Protein AF-A0A374JWM2-F1 (afdb_monomer_lite)

Sequence (84 aa):
MNETSFYFVGEISEPEHYIGCLPQYDKPYWAGLCDIPNGTEFLTADELVNATIYRGKSLKERWDDVRIICMGGIPVDDYMKLSD

Foldseek 3Di:
DFKWWKDFQPDPDQDIKMWGACPVDCFGIWIPPWQDVRTDGHNDPVCQQQPLTHPRGGCVVRVVRIDIQDGPNHGPVVVVVVVD

Radius of gyration: 12.94 Å; chains: 1; bounding box: 25×34×32 Å

Secondary structure (DSSP, 8-state):
--EEEEEETT-SS---EEEEE-TTSSS-EEEESSSSTT-EEESSHHHHHH---BTTB-TTTTGGGEEEEEETTEEHHHHTTS--

Structure (mmCIF, N/CA/C/O backbone):
data_AF-A0A374JWM2-F1
#
_entry.id   AF-A0A374JWM2-F1
#
loop_
_atom_site.group_PDB
_atom_site.id
_atom_site.type_symbol
_atom_site.label_atom_id
_atom_site.label_alt_id
_atom_site.label_comp_id
_atom_site.label_asym_id
_atom_site.label_entity_id
_atom_site.label_seq_id
_atom_site.pdbx_PDB_ins_code
_atom_site.Cartn_x
_atom_site.Cartn_y
_atom_site.Cartn_z
_atom_site.occupancy
_atom_site.B_iso_or_equiv
_atom_site.auth_seq_id
_atom_site.auth_comp_id
_atom_site.auth_asym_id
_atom_site.auth_atom_id
_atom_site.pdbx_PDB_model_num
ATOM 1 N N . MET A 1 1 ? 13.836 -6.463 4.704 1.00 58.69 1 MET A N 1
ATOM 2 C CA . MET A 1 1 ? 12.694 -5.649 5.167 1.00 58.69 1 MET A CA 1
ATOM 3 C C . MET A 1 1 ? 11.479 -6.182 4.424 1.00 58.69 1 MET A C 1
ATOM 5 O O . MET A 1 1 ? 11.601 -6.382 3.223 1.00 58.69 1 MET A O 1
ATOM 9 N N . ASN A 1 2 ? 10.384 -6.540 5.104 1.00 82.31 2 ASN A N 1
ATOM 10 C CA . ASN A 1 2 ? 9.199 -7.103 4.438 1.00 82.31 2 ASN A CA 1
ATOM 11 C C . ASN A 1 2 ? 8.315 -5.959 3.945 1.00 82.31 2 ASN A C 1
ATOM 13 O O . ASN A 1 2 ? 7.302 -5.633 4.563 1.00 82.31 2 ASN A O 1
ATOM 17 N N . GLU A 1 3 ? 8.763 -5.314 2.877 1.00 89.94 3 GLU A N 1
ATOM 18 C CA . GLU A 1 3 ? 8.043 -4.242 2.201 1.00 89.94 3 GLU A CA 1
ATOM 19 C C . GLU A 1 3 ? 7.682 -4.663 0.778 1.00 89.94 3 GLU A C 1
ATOM 21 O O . GLU A 1 3 ? 8.329 -5.518 0.173 1.00 89.94 3 GLU A O 1
ATOM 26 N N . THR A 1 4 ? 6.612 -4.089 0.259 1.00 92.50 4 THR A N 1
ATOM 27 C CA . THR A 1 4 ? 6.135 -4.259 -1.106 1.00 92.50 4 THR A CA 1
ATOM 28 C C . THR A 1 4 ? 5.892 -2.875 -1.673 1.00 92.50 4 THR A C 1
ATOM 30 O O . THR A 1 4 ? 5.163 -2.088 -1.066 1.00 92.50 4 THR A O 1
ATOM 33 N N . SER A 1 5 ? 6.507 -2.583 -2.818 1.00 92.81 5 SER A N 1
ATOM 34 C CA . SER A 1 5 ? 6.254 -1.351 -3.558 1.00 92.81 5 SER A CA 1
ATOM 35 C C . SER A 1 5 ? 5.340 -1.623 -4.744 1.00 92.81 5 SER A C 1
ATOM 37 O O . SER A 1 5 ? 5.433 -2.660 -5.410 1.00 92.81 5 SER A O 1
ATOM 39 N N . PHE A 1 6 ? 4.419 -0.701 -4.991 1.00 93.38 6 PHE A N 1
ATOM 40 C CA . PHE A 1 6 ? 3.453 -0.801 -6.075 1.00 93.38 6 PHE A CA 1
ATOM 41 C C . PHE A 1 6 ? 3.033 0.584 -6.555 1.00 93.38 6 PHE A C 1
ATOM 43 O O . PHE A 1 6 ? 3.238 1.575 -5.868 1.00 93.38 6 PHE A O 1
ATOM 50 N N . TYR A 1 7 ? 2.394 0.651 -7.712 1.00 92.81 7 TYR A N 1
ATOM 51 C CA . TYR A 1 7 ? 1.764 1.868 -8.218 1.00 92.81 7 TYR A CA 1
ATOM 52 C C . TYR A 1 7 ? 0.356 1.560 -8.715 1.00 92.81 7 TYR A C 1
ATOM 54 O O . TYR A 1 7 ? 0.003 0.398 -8.940 1.00 92.81 7 TYR A O 1
ATOM 62 N N . PHE A 1 8 ? -0.446 2.606 -8.902 1.00 91.94 8 PHE A N 1
ATOM 63 C CA . PHE A 1 8 ? -1.732 2.494 -9.579 1.00 91.94 8 PHE A CA 1
ATOM 64 C C . PHE A 1 8 ? -1.590 2.895 -11.049 1.00 91.94 8 PHE A C 1
ATOM 66 O O . PHE A 1 8 ? -1.092 3.977 -11.345 1.00 91.94 8 PHE A O 1
ATOM 73 N N . VAL A 1 9 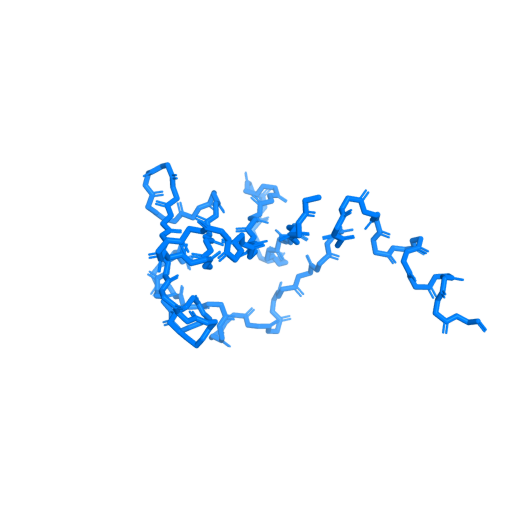? -2.083 2.071 -11.980 1.00 88.38 9 VAL A N 1
ATOM 74 C CA . VAL A 1 9 ? -1.951 2.293 -13.443 1.00 88.38 9 VAL A CA 1
ATOM 75 C C . VAL A 1 9 ? -2.490 3.660 -13.906 1.00 88.38 9 VAL A C 1
ATOM 77 O O . VAL A 1 9 ? -2.026 4.203 -14.905 1.00 88.38 9 VAL A O 1
ATOM 80 N N . GLY A 1 10 ? -3.458 4.231 -13.184 1.00 79.56 10 GLY A N 1
ATOM 81 C CA . GLY A 1 10 ? -4.048 5.539 -13.488 1.00 79.56 10 GLY A CA 1
ATOM 82 C C . GLY A 1 10 ? -3.288 6.754 -12.942 1.00 79.56 10 GLY A C 1
ATOM 83 O O . GLY A 1 10 ? -3.679 7.884 -13.238 1.00 79.56 10 GLY A O 1
ATOM 84 N N . GLU A 1 11 ? -2.239 6.563 -12.140 1.00 80.94 11 GLU A N 1
ATOM 85 C CA . GLU A 1 11 ? -1.505 7.659 -11.503 1.00 80.94 11 GLU A CA 1
ATOM 86 C C . GLU A 1 11 ? -0.228 7.984 -12.282 1.00 80.94 11 GLU A C 1
ATOM 88 O O . GLU A 1 11 ? 0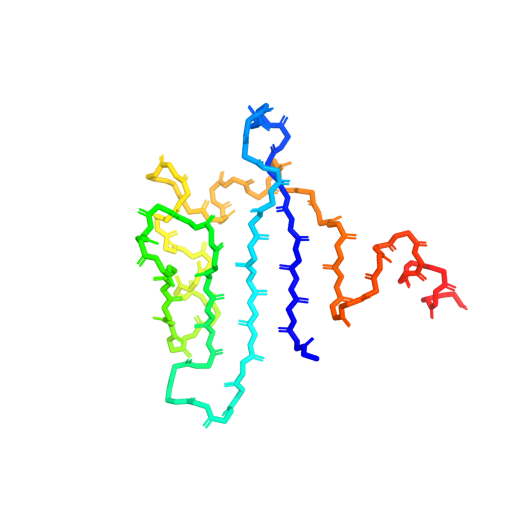.756 7.258 -12.264 1.00 80.94 11 GLU A O 1
ATOM 93 N N . ILE A 1 12 ? -0.266 9.102 -13.011 1.00 64.75 12 ILE A N 1
ATOM 94 C CA . ILE A 1 12 ? 0.814 9.539 -13.913 1.00 64.75 12 ILE A CA 1
ATOM 95 C C . ILE A 1 12 ? 1.946 10.246 -13.133 1.00 64.75 12 ILE A C 1
ATOM 97 O O . ILE A 1 12 ? 3.049 10.400 -13.652 1.00 64.75 12 ILE A O 1
ATOM 101 N N . SER A 1 13 ? 1.687 10.699 -11.897 1.00 61.78 13 SER A N 1
ATOM 102 C CA . SER A 1 13 ? 2.585 11.589 -11.138 1.00 61.78 13 SER A CA 1
ATOM 103 C C . SER A 1 13 ? 3.058 11.070 -9.779 1.00 61.78 13 SER A C 1
ATOM 105 O O . SER A 1 13 ? 3.973 11.667 -9.217 1.00 61.78 13 SER A O 1
ATOM 107 N N . GLU A 1 14 ? 2.447 10.021 -9.228 1.00 61.09 14 GLU A N 1
ATOM 108 C CA . GLU A 1 14 ? 2.898 9.398 -7.977 1.00 61.09 14 GLU A CA 1
ATOM 109 C C . GLU A 1 14 ? 3.544 8.054 -8.314 1.00 61.09 14 GLU A C 1
ATOM 111 O O . GLU A 1 14 ? 2.849 7.150 -8.773 1.00 61.09 14 GLU A O 1
ATOM 116 N N . PRO A 1 15 ? 4.880 7.939 -8.198 1.00 67.38 15 PRO A N 1
ATOM 117 C CA . PRO A 1 15 ? 5.589 6.833 -8.824 1.00 67.38 15 PRO A CA 1
ATOM 118 C C . PRO A 1 15 ? 5.444 5.519 -8.056 1.00 67.38 15 PRO A C 1
ATOM 120 O O . PRO A 1 15 ? 5.489 4.470 -8.685 1.00 67.38 15 PRO A O 1
ATOM 123 N N . GLU A 1 16 ? 5.275 5.559 -6.730 1.00 86.88 16 GLU A N 1
ATOM 124 C CA . GLU A 1 16 ? 5.321 4.372 -5.877 1.00 86.88 16 GLU A CA 1
ATOM 125 C C . GLU A 1 16 ? 4.600 4.596 -4.540 1.00 86.88 16 GLU A C 1
ATOM 127 O O . GLU A 1 16 ? 4.752 5.630 -3.893 1.00 86.88 16 GLU A O 1
ATOM 132 N N . HIS A 1 17 ? 3.859 3.584 -4.111 1.00 92.81 17 HIS A N 1
ATOM 133 C CA . HIS A 1 17 ? 3.308 3.406 -2.777 1.00 92.81 17 HIS A CA 1
ATOM 134 C C . HIS A 1 17 ? 4.009 2.227 -2.114 1.00 92.81 17 HIS A C 1
ATOM 136 O O . HIS A 1 17 ? 4.431 1.282 -2.786 1.00 92.81 17 HIS A O 1
ATOM 142 N N . TYR A 1 18 ? 4.076 2.253 -0.786 1.00 93.50 18 TYR A N 1
ATOM 143 C CA . TYR A 1 18 ? 4.701 1.186 -0.014 1.00 93.50 18 TYR A CA 1
ATOM 144 C C . TYR A 1 18 ? 3.717 0.610 0.986 1.00 93.50 18 TYR A C 1
ATOM 146 O O . TYR A 1 18 ? 2.984 1.345 1.644 1.00 93.50 18 TYR A O 1
ATOM 154 N N . ILE A 1 19 ? 3.739 -0.707 1.133 1.00 95.12 19 ILE A N 1
ATOM 155 C CA . ILE A 1 19 ? 3.119 -1.406 2.255 1.00 95.12 19 ILE A 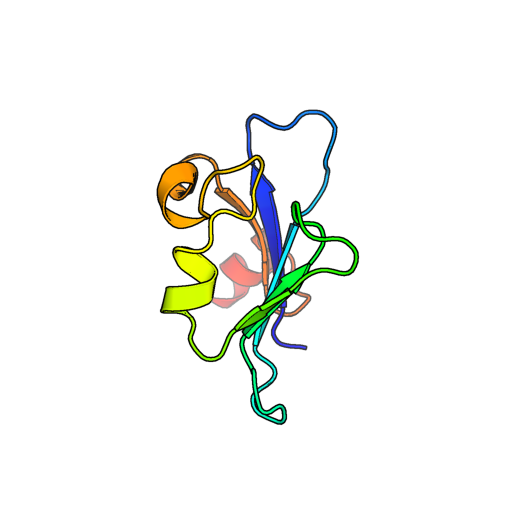CA 1
ATOM 156 C C . ILE A 1 19 ? 4.114 -2.393 2.836 1.00 95.12 19 ILE A C 1
ATOM 158 O O . ILE A 1 19 ? 4.972 -2.916 2.127 1.00 95.12 19 ILE A O 1
ATOM 162 N N . GLY A 1 20 ? 3.996 -2.692 4.119 1.00 94.50 20 GLY A N 1
ATOM 163 C CA . GLY A 1 20 ? 4.869 -3.678 4.730 1.00 94.50 20 GLY A CA 1
ATOM 164 C C . GLY A 1 20 ? 4.363 -4.207 6.052 1.00 94.50 20 GLY A C 1
ATOM 165 O O . GLY A 1 20 ? 3.310 -3.811 6.555 1.00 94.50 20 GLY A O 1
ATOM 166 N N . CYS A 1 21 ? 5.138 -5.140 6.598 1.00 93.62 21 CYS A N 1
ATOM 167 C CA . CYS A 1 21 ? 4.879 -5.748 7.892 1.00 93.62 21 CYS A CA 1
ATOM 168 C C . CYS A 1 21 ? 6.169 -5.840 8.716 1.00 93.62 21 CYS A C 1
ATOM 170 O O . CYS A 1 21 ? 7.154 -6.448 8.289 1.00 93.62 21 CYS A O 1
ATOM 172 N N . LEU A 1 22 ? 6.155 -5.241 9.905 1.00 92.56 22 LEU A N 1
ATOM 173 C CA . LEU A 1 22 ? 7.225 -5.263 10.897 1.00 92.56 22 LEU A CA 1
ATOM 174 C C . LEU A 1 22 ? 6.666 -5.843 12.212 1.00 92.56 22 LEU A C 1
ATOM 176 O O . LEU A 1 22 ? 6.210 -5.087 13.071 1.00 92.56 22 LEU A O 1
ATOM 180 N N . PRO A 1 23 ? 6.687 -7.181 12.391 1.00 90.56 23 PRO A N 1
ATOM 181 C CA . PRO A 1 23 ? 6.055 -7.873 13.523 1.00 90.56 23 PRO A CA 1
ATOM 182 C C . PRO A 1 23 ? 6.545 -7.455 14.914 1.00 90.56 23 PRO A C 1
ATOM 184 O O . PRO A 1 23 ? 5.915 -7.788 15.911 1.00 90.56 23 PRO A O 1
ATOM 187 N N . GLN A 1 24 ? 7.691 -6.779 14.993 1.00 91.50 24 GLN A N 1
ATOM 188 C CA . GLN A 1 24 ? 8.291 -6.320 16.241 1.00 91.50 24 GLN A CA 1
ATOM 189 C C . GLN A 1 24 ? 7.639 -5.056 16.831 1.00 91.50 24 GLN A C 1
ATOM 191 O O . GLN A 1 24 ? 8.023 -4.652 17.926 1.00 91.50 24 GLN A O 1
ATOM 196 N N . TYR A 1 25 ? 6.703 -4.422 16.118 1.00 91.12 25 TYR A N 1
ATOM 197 C CA . TYR A 1 25 ? 5.981 -3.228 16.568 1.00 91.12 25 TYR A CA 1
ATOM 198 C C . TYR A 1 25 ? 4.538 -3.555 16.974 1.00 91.12 25 TYR A C 1
ATOM 200 O O . TYR A 1 25 ? 3.947 -4.506 16.466 1.00 91.12 25 TYR A O 1
ATOM 208 N N . ASP A 1 26 ? 3.951 -2.717 17.837 1.00 92.81 26 ASP A N 1
ATOM 209 C CA . ASP A 1 26 ? 2.557 -2.853 18.299 1.00 92.81 26 ASP A CA 1
ATOM 210 C C . ASP A 1 26 ? 1.547 -2.829 17.142 1.00 92.81 26 ASP A C 1
ATOM 212 O O . ASP A 1 26 ? 0.534 -3.529 17.168 1.00 92.81 26 ASP A O 1
ATOM 216 N N . LYS A 1 27 ? 1.835 -2.026 16.114 1.00 94.19 27 LYS A N 1
ATOM 217 C CA . LYS A 1 27 ? 1.095 -1.969 14.854 1.00 94.19 27 LYS A CA 1
ATOM 218 C C . LYS A 1 27 ? 2.010 -2.444 13.732 1.00 94.19 27 LYS A C 1
ATOM 220 O O . LYS A 1 27 ? 2.791 -1.654 13.205 1.00 94.19 27 LYS A O 1
ATOM 225 N N . PRO A 1 28 ? 1.980 -3.741 13.401 1.00 94.50 28 PRO A N 1
ATOM 226 C CA . PRO A 1 28 ? 2.993 -4.310 12.533 1.00 94.50 28 PRO A CA 1
ATOM 227 C C . PRO A 1 28 ? 2.790 -3.924 11.068 1.00 94.50 28 PRO A C 1
ATOM 229 O O . PRO A 1 28 ? 3.760 -3.903 10.317 1.00 94.50 28 PRO A O 1
ATOM 232 N N . TYR A 1 29 ? 1.563 -3.621 10.645 1.00 96.19 29 TYR A N 1
ATOM 233 C CA . TYR A 1 29 ? 1.260 -3.287 9.257 1.00 96.19 29 TYR A CA 1
ATOM 234 C C . TYR A 1 29 ? 1.379 -1.790 9.039 1.00 96.19 29 TYR A C 1
ATOM 236 O O . TYR A 1 29 ? 0.907 -1.007 9.854 1.00 96.19 29 TYR A O 1
ATOM 244 N N . TRP A 1 30 ? 1.966 -1.378 7.926 1.00 95.44 30 TRP A N 1
ATOM 245 C CA . TRP A 1 30 ? 2.145 0.039 7.633 1.00 95.44 30 TRP A CA 1
ATOM 246 C C . TRP A 1 30 ? 1.981 0.319 6.147 1.00 95.44 30 TRP A C 1
ATOM 248 O O . TRP A 1 30 ? 2.234 -0.546 5.307 1.00 95.44 30 TRP A O 1
ATOM 258 N N . ALA A 1 31 ? 1.554 1.540 5.842 1.00 95.50 31 ALA A N 1
ATOM 259 C CA . ALA A 1 31 ? 1.461 2.076 4.495 1.00 95.50 31 ALA A CA 1
ATOM 260 C C . ALA A 1 31 ? 2.242 3.394 4.415 1.00 95.50 31 ALA A C 1
ATOM 262 O O . ALA A 1 31 ? 2.064 4.281 5.251 1.00 95.50 31 ALA A O 1
ATOM 263 N N . GLY A 1 32 ? 3.107 3.510 3.412 1.00 93.25 32 GLY A N 1
ATOM 264 C CA . GLY A 1 32 ? 3.918 4.684 3.112 1.00 93.25 32 GLY A CA 1
ATOM 265 C C . GLY A 1 32 ? 3.540 5.305 1.769 1.00 93.25 32 GLY A C 1
ATOM 266 O O . GLY A 1 32 ? 2.989 4.629 0.898 1.00 93.25 32 GLY A O 1
ATOM 267 N N . LEU A 1 33 ? 3.853 6.597 1.615 1.00 91.25 33 LEU A N 1
ATOM 268 C CA . LEU A 1 33 ? 3.468 7.417 0.458 1.00 91.25 33 LEU A CA 1
ATOM 269 C C . LEU A 1 33 ? 1.971 7.285 0.134 1.00 91.25 33 LEU A C 1
ATOM 271 O O . LEU A 1 33 ? 1.590 6.956 -0.978 1.00 91.25 33 LEU A O 1
ATOM 275 N N . CYS A 1 34 ? 1.126 7.489 1.141 1.00 91.50 34 CYS A N 1
ATOM 276 C CA . CYS A 1 34 ? -0.330 7.481 1.029 1.00 91.50 34 CYS A CA 1
ATOM 277 C C . CYS A 1 34 ? -0.892 8.880 1.353 1.00 91.50 34 CYS A C 1
ATOM 279 O O . CYS A 1 34 ? -0.129 9.812 1.611 1.00 91.50 34 CYS A O 1
ATOM 281 N N . ASP A 1 35 ? -2.217 9.033 1.389 1.00 91.81 35 ASP A N 1
ATOM 282 C CA . ASP A 1 35 ? -2.895 10.306 1.690 1.00 91.81 35 ASP A CA 1
ATOM 283 C C . ASP A 1 35 ? -2.509 10.903 3.061 1.00 91.81 35 ASP A C 1
ATOM 285 O O . ASP A 1 35 ? -2.709 12.095 3.308 1.00 91.81 35 ASP A O 1
ATOM 289 N N . ILE A 1 36 ? -1.985 10.080 3.977 1.00 91.94 36 ILE A N 1
ATOM 290 C CA . ILE A 1 36 ? -1.602 10.485 5.331 1.00 91.94 36 ILE A CA 1
ATOM 291 C C . ILE A 1 36 ? -0.127 10.925 5.343 1.00 91.94 36 ILE A C 1
ATOM 293 O O . ILE A 1 36 ? 0.753 10.131 4.992 1.00 91.94 36 ILE A O 1
ATOM 297 N N . PRO A 1 37 ? 0.189 12.157 5.795 1.00 89.88 37 PRO A N 1
ATOM 298 C CA . PRO A 1 37 ? 1.570 12.616 5.924 1.00 89.88 37 PRO A CA 1
ATOM 299 C C . PRO A 1 37 ? 2.402 11.680 6.809 1.00 89.88 37 PRO A C 1
ATOM 301 O O . PRO A 1 37 ? 2.003 11.373 7.929 1.00 89.88 37 PRO A O 1
ATOM 304 N N . ASN A 1 38 ? 3.583 11.284 6.325 1.00 89.69 38 ASN A N 1
ATOM 305 C CA . ASN A 1 38 ? 4.488 10.299 6.945 1.00 89.69 38 ASN A CA 1
ATOM 306 C C . ASN A 1 38 ? 3.973 8.848 6.972 1.00 89.69 38 ASN A C 1
ATOM 308 O O . ASN A 1 38 ? 4.615 7.996 7.582 1.00 89.69 38 ASN A O 1
ATOM 312 N N . GLY A 1 39 ? 2.871 8.548 6.283 1.00 92.94 39 GLY A N 1
ATOM 313 C CA . GLY A 1 39 ? 2.288 7.213 6.259 1.00 92.94 39 GLY A CA 1
ATOM 314 C C . GLY A 1 39 ? 1.398 6.924 7.464 1.00 92.94 39 GLY A C 1
ATOM 315 O O . GLY A 1 39 ? 1.017 7.809 8.232 1.00 92.94 39 GLY A O 1
ATOM 316 N N . THR A 1 40 ? 1.011 5.663 7.604 1.00 95.81 40 THR A N 1
ATOM 317 C CA . THR A 1 40 ? 0.111 5.218 8.667 1.00 95.81 40 THR A CA 1
ATOM 318 C C . THR A 1 40 ? 0.350 3.756 9.027 1.00 95.81 40 THR A C 1
ATOM 320 O O . THR A 1 40 ? 0.928 3.000 8.246 1.00 95.81 40 THR A O 1
ATOM 323 N N . GLU A 1 41 ? -0.097 3.369 10.218 1.00 96.31 41 GLU A N 1
ATOM 324 C CA . GLU A 1 41 ? 0.158 2.067 10.828 1.00 96.31 41 GLU A CA 1
ATOM 325 C C . GLU A 1 41 ? -1.149 1.429 11.308 1.00 96.31 41 GLU A C 1
ATOM 327 O O . GLU A 1 41 ? -2.030 2.095 11.870 1.00 96.31 41 GLU A O 1
ATOM 332 N N . PHE A 1 42 ? -1.230 0.112 11.156 1.00 96.69 42 PHE A N 1
ATOM 333 C CA . PHE A 1 42 ? -2.401 -0.716 11.393 1.00 96.69 42 PHE A CA 1
ATOM 334 C C . PHE A 1 42 ? -2.048 -1.952 12.217 1.00 96.69 42 PHE A C 1
ATOM 336 O O . PHE A 1 42 ? -0.935 -2.484 12.159 1.00 96.69 42 PHE A O 1
ATOM 343 N N . LEU A 1 43 ? -3.027 -2.435 12.978 1.00 96.38 43 LEU A N 1
ATOM 344 C CA . LEU A 1 43 ?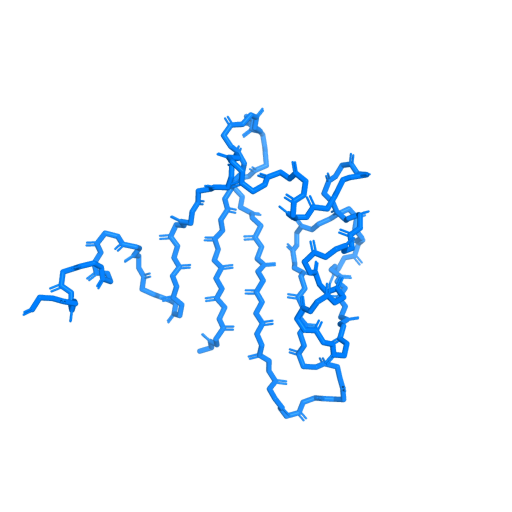 -2.873 -3.647 13.773 1.00 96.38 43 LEU A CA 1
ATOM 345 C C . LEU A 1 43 ? -2.995 -4.898 12.896 1.00 96.38 43 LEU A C 1
ATOM 347 O O . LEU A 1 43 ? -2.330 -5.904 13.149 1.00 96.38 43 LEU A O 1
ATOM 351 N N . THR A 1 44 ? -3.829 -4.841 11.854 1.00 95.94 44 THR A N 1
ATOM 352 C CA . THR A 1 44 ? -4.109 -5.987 10.980 1.00 95.94 44 THR A CA 1
ATOM 353 C C . THR A 1 44 ? -3.924 -5.660 9.499 1.00 95.94 44 THR A C 1
ATOM 355 O O . THR A 1 44 ? -4.055 -4.514 9.070 1.00 95.94 44 THR A O 1
ATOM 358 N N . ALA A 1 45 ? -3.660 -6.694 8.695 1.00 94.56 45 ALA A N 1
ATOM 359 C CA . ALA A 1 45 ? -3.631 -6.572 7.238 1.00 94.56 45 ALA A CA 1
ATOM 360 C C . ALA A 1 45 ? -4.990 -6.134 6.669 1.00 94.56 45 ALA A C 1
ATOM 362 O O . ALA A 1 45 ? -5.033 -5.403 5.685 1.00 94.56 45 ALA A O 1
ATOM 363 N N . ASP A 1 46 ? -6.095 -6.568 7.287 1.00 96.69 46 ASP A N 1
ATOM 364 C CA . ASP A 1 46 ? -7.443 -6.197 6.852 1.00 96.69 46 ASP A CA 1
ATOM 365 C C . ASP A 1 46 ? -7.683 -4.691 7.027 1.00 96.69 46 ASP A C 1
ATOM 367 O O . ASP A 1 46 ? -8.153 -4.036 6.099 1.00 96.69 46 ASP A O 1
ATOM 371 N N . GLU A 1 47 ? -7.266 -4.111 8.156 1.00 97.31 47 GLU A N 1
ATOM 372 C CA . GLU A 1 47 ? -7.311 -2.658 8.359 1.00 97.31 47 GLU A CA 1
ATOM 373 C C . GLU A 1 47 ? -6.522 -1.916 7.277 1.00 97.31 47 GLU A C 1
ATOM 375 O O . GLU A 1 47 ? -7.057 -0.994 6.668 1.00 97.31 47 GLU A O 1
ATOM 380 N N . LEU A 1 48 ? -5.295 -2.356 6.979 1.00 96.56 48 LEU A N 1
ATOM 381 C CA . LEU A 1 48 ? -4.462 -1.751 5.938 1.00 96.56 48 LEU A CA 1
ATOM 382 C C . LEU A 1 48 ? -5.132 -1.802 4.558 1.00 96.56 48 LEU A C 1
ATOM 384 O O . LEU A 1 48 ? -5.161 -0.805 3.841 1.00 96.56 48 LEU A O 1
ATOM 388 N N . VAL A 1 49 ? -5.681 -2.958 4.180 1.00 96.06 49 VAL A N 1
ATOM 389 C CA . VAL A 1 49 ? -6.254 -3.183 2.844 1.00 96.06 49 VAL A CA 1
ATOM 390 C C . VAL A 1 49 ? -7.581 -2.440 2.651 1.00 96.06 49 VAL A C 1
ATOM 392 O O . VAL A 1 49 ? -7.874 -2.006 1.533 1.00 96.06 49 VAL A O 1
ATOM 395 N N . ASN A 1 50 ? -8.374 -2.270 3.714 1.00 97.50 50 ASN A N 1
ATOM 396 C CA . ASN A 1 50 ? -9.655 -1.557 3.672 1.00 97.50 50 ASN A CA 1
ATOM 397 C C . ASN A 1 50 ? -9.540 -0.061 4.038 1.00 97.50 50 ASN A C 1
ATOM 399 O O . ASN A 1 50 ? -10.516 0.671 3.880 1.00 97.50 50 ASN A O 1
ATOM 403 N N . ALA A 1 51 ? -8.386 0.423 4.507 1.00 96.50 51 ALA A N 1
ATOM 404 C CA . ALA A 1 51 ? -8.202 1.832 4.846 1.00 96.50 51 ALA A CA 1
ATOM 405 C C . ALA A 1 51 ? -8.276 2.725 3.601 1.00 96.50 51 ALA A C 1
ATOM 407 O O . ALA A 1 51 ? -7.580 2.495 2.614 1.00 96.50 51 ALA A O 1
ATOM 408 N N . THR A 1 52 ? -9.086 3.782 3.652 1.00 96.50 52 THR A N 1
ATOM 409 C CA . THR A 1 52 ? -9.267 4.742 2.552 1.00 96.50 52 THR A CA 1
ATOM 410 C C . THR A 1 52 ? -8.145 5.781 2.528 1.00 96.50 52 THR A C 1
ATOM 412 O O . THR A 1 52 ? -8.362 6.946 2.860 1.00 96.50 52 THR A O 1
ATOM 415 N N . ILE A 1 53 ? -6.934 5.331 2.203 1.00 94.56 53 ILE A N 1
ATOM 416 C CA . ILE A 1 53 ? -5.691 6.116 2.273 1.00 94.56 53 ILE A CA 1
ATOM 417 C C . ILE A 1 53 ? -5.046 6.364 0.900 1.00 94.56 53 ILE A C 1
ATOM 419 O O . ILE A 1 53 ? -3.913 6.829 0.845 1.00 94.56 53 ILE A O 1
ATOM 423 N N . TYR A 1 54 ? -5.734 6.051 -0.201 1.00 92.69 54 TYR A N 1
ATOM 424 C CA . TYR A 1 54 ? -5.245 6.266 -1.566 1.00 92.69 54 TYR A CA 1
ATOM 425 C C . TYR A 1 54 ? -6.246 7.087 -2.384 1.00 92.69 54 TYR A C 1
ATOM 427 O O . TYR A 1 54 ? -7.113 6.537 -3.074 1.00 92.69 54 TYR A O 1
ATOM 435 N N . ARG A 1 55 ? -6.128 8.415 -2.312 1.00 89.81 55 ARG A N 1
ATOM 436 C CA . ARG A 1 55 ? -7.048 9.418 -2.868 1.00 89.81 55 ARG A CA 1
ATOM 437 C C . ARG A 1 55 ? -8.492 9.201 -2.409 1.00 89.81 55 ARG A C 1
ATOM 439 O O . ARG A 1 55 ? -9.429 9.244 -3.207 1.00 89.81 55 ARG A O 1
ATOM 446 N N . GLY A 1 56 ? -8.661 8.926 -1.115 1.00 92.06 56 GLY A N 1
ATOM 447 C CA . GLY A 1 56 ? -9.958 8.657 -0.487 1.00 92.06 56 GLY A CA 1
ATOM 448 C C . GLY A 1 56 ? -10.558 7.283 -0.804 1.00 92.06 56 GLY A C 1
ATOM 449 O O . GLY A 1 56 ? -11.722 7.047 -0.487 1.00 92.06 56 GLY A O 1
ATOM 450 N N . LYS A 1 57 ? -9.788 6.377 -1.416 1.00 94.38 57 LYS A N 1
ATOM 451 C CA . LYS A 1 57 ? -10.169 4.981 -1.671 1.00 94.38 57 LYS A CA 1
ATOM 452 C C . LYS A 1 57 ? -9.218 4.018 -0.978 1.00 94.38 57 LYS A C 1
ATOM 454 O O . LYS A 1 57 ? -8.087 4.372 -0.645 1.00 94.38 57 LYS A O 1
ATOM 459 N N . SER A 1 58 ? -9.685 2.797 -0.767 1.00 95.94 58 SER A N 1
ATOM 460 C CA . SER A 1 58 ? -8.885 1.710 -0.212 1.00 95.94 58 SER A CA 1
ATOM 461 C C . SER A 1 58 ? -8.081 0.953 -1.264 1.00 95.94 58 SER A C 1
ATOM 463 O O . SER A 1 58 ? -8.380 1.002 -2.460 1.00 95.94 58 SER A O 1
ATOM 465 N N . LEU A 1 59 ? -7.066 0.212 -0.809 1.00 94.75 59 LEU A N 1
ATOM 466 C CA . LEU A 1 59 ? -6.303 -0.690 -1.674 1.00 94.75 59 LEU A CA 1
ATOM 467 C C . LEU A 1 59 ? -7.219 -1.753 -2.293 1.00 94.75 59 LEU A C 1
ATOM 469 O O . LEU A 1 59 ? -7.096 -2.067 -3.473 1.00 94.75 59 LEU A O 1
ATOM 473 N N . LYS A 1 60 ? -8.182 -2.256 -1.512 1.00 96.00 60 LYS A N 1
ATOM 474 C CA . LYS A 1 60 ? -9.187 -3.228 -1.956 1.00 96.00 60 LYS A CA 1
ATOM 475 C C . LYS A 1 60 ? -10.058 -2.711 -3.096 1.00 96.00 60 LYS A C 1
ATOM 477 O O . LYS A 1 60 ? -10.301 -3.436 -4.053 1.00 96.00 60 LYS A O 1
ATOM 482 N N . GLU A 1 61 ? -10.523 -1.467 -3.007 1.00 96.00 61 GLU A N 1
ATOM 483 C CA . GLU A 1 61 ? -11.350 -0.845 -4.052 1.00 96.00 61 GLU A CA 1
ATOM 484 C C . GLU A 1 61 ? -10.581 -0.572 -5.344 1.00 96.00 61 GLU A C 1
ATOM 486 O O . GLU A 1 61 ? -11.188 -0.419 -6.401 1.00 96.00 61 GLU A O 1
ATOM 491 N N . ARG A 1 62 ? -9.254 -0.474 -5.257 1.00 93.50 62 ARG A N 1
ATOM 492 C CA . ARG A 1 62 ? -8.368 -0.155 -6.379 1.00 93.50 62 ARG A CA 1
ATOM 493 C C . ARG A 1 62 ? -7.492 -1.332 -6.792 1.00 93.50 62 ARG A C 1
ATOM 495 O O . ARG A 1 62 ? -6.529 -1.132 -7.523 1.00 93.50 62 ARG A O 1
ATOM 502 N N . TRP A 1 63 ? -7.801 -2.544 -6.330 1.00 94.19 63 TRP A N 1
ATOM 503 C CA . TRP A 1 63 ? -6.929 -3.705 -6.503 1.00 94.19 63 TRP A CA 1
ATOM 504 C C . TRP A 1 63 ? -6.626 -4.008 -7.975 1.00 94.19 63 TRP A C 1
ATOM 506 O O . TRP A 1 63 ? -5.488 -4.313 -8.320 1.00 94.19 63 TRP A O 1
ATOM 516 N N . ASP A 1 64 ? -7.610 -3.830 -8.858 1.00 93.62 64 ASP A N 1
ATOM 517 C CA . ASP A 1 64 ? -7.448 -4.043 -10.303 1.00 93.62 64 ASP A CA 1
ATOM 518 C C . ASP A 1 64 ? -6.409 -3.093 -10.940 1.00 93.62 64 ASP A C 1
ATOM 520 O O . ASP A 1 64 ? -5.747 -3.433 -11.932 1.00 93.62 64 ASP A O 1
ATOM 524 N N . ASP A 1 65 ? -6.203 -1.924 -10.327 1.00 92.31 65 ASP A N 1
ATOM 525 C CA . ASP A 1 65 ? -5.247 -0.908 -10.764 1.00 92.31 65 ASP A CA 1
ATOM 526 C C . ASP A 1 65 ? -3.854 -1.101 -10.152 1.00 92.31 65 ASP A C 1
ATOM 528 O O . ASP A 1 65 ? -2.919 -0.418 -10.568 1.00 92.31 65 ASP A O 1
ATOM 532 N N . VAL A 1 66 ? -3.686 -2.004 -9.180 1.00 92.50 66 VAL A N 1
ATOM 533 C CA . VAL A 1 66 ? -2.409 -2.217 -8.486 1.00 92.50 66 VAL A CA 1
ATOM 534 C C . VAL A 1 66 ? -1.421 -2.930 -9.402 1.00 92.50 66 VAL A C 1
ATOM 536 O O . VAL A 1 66 ? -1.717 -3.964 -10.006 1.00 92.50 66 VAL A O 1
ATOM 539 N N . ARG A 1 67 ? -0.202 -2.401 -9.486 1.00 91.94 67 ARG A N 1
ATOM 540 C CA . ARG A 1 67 ? 0.939 -3.055 -10.128 1.00 91.94 67 ARG A CA 1
ATOM 541 C C . ARG A 1 67 ? 2.100 -3.094 -9.157 1.00 91.94 67 ARG A C 1
ATOM 543 O O . ARG A 1 67 ? 2.661 -2.060 -8.812 1.00 91.94 67 ARG A O 1
ATOM 550 N N . ILE A 1 68 ? 2.429 -4.300 -8.709 1.00 91.44 68 ILE A N 1
ATOM 551 C CA . ILE A 1 68 ? 3.544 -4.542 -7.797 1.00 91.44 68 ILE A CA 1
ATOM 552 C C . ILE A 1 68 ? 4.850 -4.431 -8.586 1.00 91.44 68 ILE A C 1
AT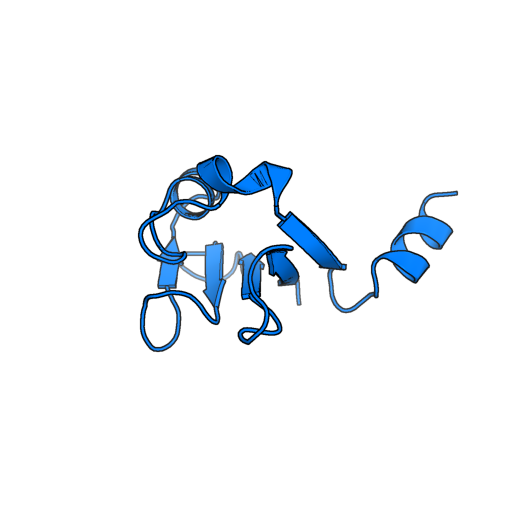OM 554 O O . ILE A 1 68 ? 4.979 -5.024 -9.654 1.00 91.44 68 ILE A O 1
ATOM 558 N N . ILE A 1 69 ? 5.804 -3.671 -8.053 1.00 90.00 69 ILE A N 1
ATOM 559 C CA . ILE A 1 69 ? 7.121 -3.436 -8.659 1.00 90.00 69 ILE A CA 1
ATOM 560 C C . ILE A 1 69 ? 8.173 -4.287 -7.956 1.00 90.00 69 ILE A C 1
ATOM 562 O O . ILE A 1 69 ? 9.018 -4.903 -8.603 1.00 90.00 69 ILE A O 1
ATOM 566 N N . CYS A 1 70 ? 8.127 -4.327 -6.625 1.00 88.81 70 CYS A N 1
ATOM 567 C CA . CYS A 1 70 ? 9.147 -4.954 -5.801 1.00 88.81 70 CYS A CA 1
ATOM 568 C C . CYS A 1 70 ? 8.509 -5.627 -4.587 1.00 88.81 70 CYS A C 1
ATOM 570 O O . CYS A 1 70 ? 7.621 -5.057 -3.951 1.00 88.81 70 CYS A O 1
ATOM 572 N N . MET A 1 71 ? 8.984 -6.822 -4.243 1.00 86.94 71 MET A N 1
ATOM 573 C CA . MET A 1 71 ? 8.603 -7.543 -3.030 1.00 86.94 71 MET A CA 1
ATOM 574 C C . MET A 1 71 ? 9.861 -7.918 -2.252 1.00 86.94 71 MET A C 1
ATOM 576 O O . MET A 1 71 ? 10.745 -8.603 -2.762 1.00 86.94 71 MET A O 1
ATOM 580 N N . GLY A 1 72 ? 9.965 -7.459 -1.006 1.00 83.62 72 GLY A N 1
ATOM 581 C CA . GLY A 1 72 ? 11.094 -7.766 -0.126 1.00 83.62 72 GLY A CA 1
ATOM 582 C C . GLY A 1 72 ? 12.443 -7.235 -0.622 1.00 83.62 72 GLY A C 1
ATOM 583 O O . GLY A 1 72 ? 13.476 -7.817 -0.299 1.00 83.62 72 GLY A O 1
ATOM 584 N N . GLY A 1 73 ? 12.447 -6.162 -1.418 1.00 81.00 73 GLY A N 1
ATOM 585 C CA . GLY A 1 73 ? 13.655 -5.625 -2.056 1.00 81.00 73 GLY A CA 1
ATOM 586 C C . GLY A 1 73 ? 14.070 -6.351 -3.342 1.00 81.00 73 GLY A C 1
ATOM 587 O O . GLY A 1 73 ? 15.113 -6.025 -3.904 1.00 81.00 73 GLY A O 1
ATOM 588 N N . ILE A 1 74 ? 13.272 -7.315 -3.816 1.00 84.06 74 ILE A N 1
ATOM 589 C CA . ILE A 1 74 ? 13.486 -8.025 -5.079 1.00 84.06 74 ILE A CA 1
ATOM 590 C C . ILE A 1 74 ? 12.473 -7.505 -6.113 1.00 84.06 74 ILE A C 1
ATOM 592 O O . ILE A 1 74 ? 11.266 -7.586 -5.857 1.00 84.06 74 ILE A O 1
ATOM 596 N N . PRO A 1 75 ? 12.922 -6.994 -7.277 1.00 87.19 75 PRO A N 1
ATOM 597 C CA . PRO A 1 75 ? 12.027 -6.651 -8.378 1.00 87.19 75 PRO A CA 1
ATOM 598 C C . PRO A 1 75 ? 11.124 -7.832 -8.737 1.00 87.19 75 PRO A C 1
ATOM 600 O O . PRO A 1 75 ? 11.588 -8.970 -8.795 1.00 87.19 75 PRO A O 1
ATOM 603 N N . VAL A 1 76 ? 9.844 -7.575 -9.004 1.00 85.62 76 VAL A N 1
ATOM 604 C CA . VAL A 1 76 ? 8.854 -8.618 -9.325 1.00 85.62 76 VAL A CA 1
ATOM 605 C C . VAL A 1 76 ? 9.328 -9.520 -10.461 1.00 85.62 76 VAL A C 1
ATOM 607 O O . VAL A 1 76 ? 9.213 -10.736 -10.347 1.00 85.62 76 VAL A O 1
ATOM 610 N N . ASP A 1 77 ? 9.930 -8.953 -11.507 1.00 84.69 77 ASP A N 1
ATOM 611 C CA . ASP A 1 77 ? 10.439 -9.721 -12.649 1.00 84.69 77 ASP A CA 1
ATOM 612 C C . ASP A 1 77 ? 11.509 -10.746 -12.253 1.00 84.69 77 ASP A C 1
ATOM 614 O O . ASP A 1 77 ? 11.623 -11.798 -12.879 1.00 84.69 77 ASP A O 1
ATOM 618 N N . ASP A 1 78 ? 12.296 -10.454 -11.218 1.00 84.06 78 ASP A N 1
ATOM 619 C CA . ASP A 1 78 ? 13.313 -11.363 -10.696 1.00 84.06 78 ASP A CA 1
ATOM 620 C C . ASP A 1 78 ? 12.734 -12.312 -9.647 1.00 84.06 78 ASP A C 1
ATOM 622 O O . ASP A 1 78 ? 13.108 -13.482 -9.613 1.00 84.06 78 ASP 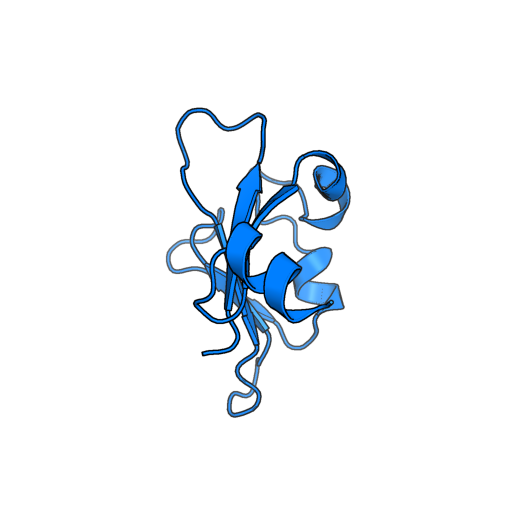A O 1
ATOM 626 N N . TYR A 1 79 ? 11.765 -11.853 -8.851 1.00 78.00 79 TYR A N 1
ATOM 627 C CA . TYR A 1 79 ? 11.025 -12.702 -7.920 1.00 78.00 79 TYR A CA 1
ATOM 628 C C . TYR A 1 79 ? 10.301 -13.839 -8.652 1.00 78.00 79 TYR A C 1
ATOM 630 O O . TYR A 1 79 ? 10.381 -14.992 -8.239 1.00 78.00 79 TYR A O 1
ATOM 638 N N . MET A 1 80 ? 9.662 -13.532 -9.785 1.00 77.31 80 MET A N 1
ATOM 639 C CA . MET A 1 80 ? 8.944 -14.513 -10.606 1.00 77.31 80 MET A CA 1
ATOM 640 C C . MET A 1 80 ? 9.864 -15.588 -11.203 1.00 77.31 80 MET A C 1
ATOM 642 O O . MET A 1 80 ? 9.416 -16.702 -11.451 1.00 77.31 80 MET A O 1
ATOM 646 N N . LYS A 1 81 ? 11.154 -15.293 -11.403 1.00 81.00 81 LYS A N 1
ATOM 647 C CA . LYS A 1 81 ? 12.148 -16.274 -11.880 1.00 81.00 81 LYS A CA 1
ATOM 648 C C . LYS A 1 81 ? 12.653 -17.203 -10.773 1.00 81.00 81 LYS A C 1
ATOM 650 O O . LYS A 1 81 ? 13.272 -18.214 -11.076 1.00 81.00 81 LYS A O 1
ATOM 655 N N . LEU A 1 82 ? 12.451 -16.840 -9.504 1.00 68.94 82 LEU A N 1
ATOM 656 C CA . LEU A 1 82 ? 12.835 -17.648 -8.339 1.00 68.94 82 LEU A CA 1
ATOM 657 C C . LEU A 1 82 ? 11.733 -18.628 -7.914 1.00 68.94 82 LEU A C 1
ATOM 659 O O . LEU A 1 82 ? 11.965 -19.460 -7.038 1.00 68.94 82 LEU A O 1
ATOM 663 N N . SER A 1 83 ? 10.536 -18.495 -8.489 1.00 60.22 83 SER A N 1
ATOM 664 C CA . SER A 1 83 ? 9.380 -19.357 -8.227 1.00 60.22 83 SER A CA 1
ATOM 665 C C . SER A 1 83 ? 9.230 -20.537 -9.199 1.00 60.22 83 SER A C 1
ATOM 667 O O . SER A 1 83 ? 8.252 -21.274 -9.070 1.00 60.22 83 SER A O 1
ATOM 669 N N . ASP A 1 84 ? 10.186 -20.720 -10.117 1.00 50.81 84 ASP A N 1
ATOM 670 C CA . ASP A 1 84 ? 10.332 -21.889 -11.006 1.00 50.81 84 ASP A CA 1
ATOM 671 C C . ASP A 1 84 ? 11.391 -22.873 -10.469 1.00 50.81 84 ASP A C 1
ATOM 673 O O . ASP A 1 84 ? 11.195 -24.103 -10.626 1.00 50.81 84 ASP A O 1
#

pLDDT: mean 88.6, std 10.03, range [50.81, 97.5]